Protein AF-A0A1F6QGH7-F1 (afdb_monomer)

pLDDT: mean 80.22, std 13.73, range [49.88, 95.5]

Mean predicted aligned error: 8.7 Å

Nearest PDB structures (foldseek):
  2v0x-assembly1_B  TM=3.748E-01  e=8.400E+00  Mus musculus

Foldseek 3Di:
DPDPPPPPDPQPPVLLVVLVVQLVVVLVVVVVVLVVCCVPPVVVVCVPVPVVSVVVSVVVNVVVSVVSNVVSVVSSVVVVVVVVD

Solvent-accessible surface area (backbone atoms only — not comparable to full-atom values): 4877 Å² total; per-residue (Å²): 144,87,79,88,74,74,79,82,66,84,68,52,67,71,48,52,48,53,22,50,51,52,30,53,53,51,50,53,54,46,53,55,53,50,51,52,46,39,66,76,55,45,52,67,47,33,77,78,47,41,70,62,45,54,53,54,52,50,52,51,50,53,52,52,52,53,49,41,51,53,51,22,52,49,53,33,52,56,60,52,54,67,75,78,111

Sequence (85 aa):
MFYKKVFNVEASYKQLIFGAIFVTTSMAIFNIVFGYFIVYIASSFNKTYGTISSIILLLLWFQINALFILMGSNIVMLNQNKHLA

Structure (mmCIF, N/CA/C/O backbone):
data_AF-A0A1F6QGH7-F1
#
_entry.id   AF-A0A1F6QGH7-F1
#
loop_
_atom_site.group_PDB
_atom_site.id
_atom_site.type_symbol
_atom_site.label_atom_id
_atom_site.label_alt_id
_atom_site.label_comp_id
_atom_site.label_asym_id
_atom_site.label_entity_id
_atom_site.label_seq_id
_atom_site.pdbx_PDB_ins_code
_atom_site.Cartn_x
_atom_site.Cartn_y
_atom_site.Cartn_z
_atom_site.occupancy
_atom_site.B_iso_or_equiv
_atom_site.auth_seq_id
_atom_site.auth_comp_id
_atom_site.auth_asym_id
_atom_site.auth_atom_id
_atom_site.pdbx_PDB_model_num
ATOM 1 N N . MET A 1 1 ? 5.285 -19.101 24.408 1.00 50.62 1 MET A N 1
ATOM 2 C CA . MET A 1 1 ? 4.230 -18.528 25.274 1.00 50.62 1 MET A CA 1
ATOM 3 C C . MET A 1 1 ? 3.944 -17.073 24.862 1.00 50.62 1 MET A C 1
ATOM 5 O O . MET A 1 1 ? 4.188 -16.187 25.650 1.00 50.62 1 MET A O 1
ATOM 9 N N . PHE A 1 2 ? 3.474 -16.806 23.627 1.00 55.81 2 PHE A N 1
ATOM 10 C CA . PHE A 1 2 ? 3.158 -15.438 23.135 1.00 55.81 2 PHE A CA 1
ATOM 11 C C . PHE A 1 2 ? 2.159 -15.421 21.951 1.00 55.81 2 PHE A C 1
ATOM 13 O O . PHE A 1 2 ? 2.293 -14.616 21.043 1.00 55.81 2 PHE A O 1
ATOM 20 N N . TYR A 1 3 ? 1.163 -16.315 21.901 1.00 50.50 3 TYR A N 1
ATOM 21 C CA . TYR A 1 3 ? 0.180 -16.303 20.791 1.00 50.50 3 TYR A CA 1
ATOM 22 C C . TYR A 1 3 ? -1.280 -16.216 21.245 1.00 50.50 3 TYR A C 1
ATOM 24 O O . TYR A 1 3 ? -2.205 -16.341 20.453 1.00 50.50 3 TYR A O 1
ATOM 32 N N . LYS A 1 4 ? -1.511 -15.981 22.540 1.00 57.12 4 LYS A N 1
ATOM 33 C CA . LYS A 1 4 ? -2.853 -16.007 23.135 1.00 57.12 4 LYS A CA 1
ATOM 34 C C . LYS A 1 4 ? -3.339 -14.629 23.581 1.00 57.12 4 LYS A C 1
ATOM 36 O O . LYS A 1 4 ? -4.049 -14.495 24.570 1.00 57.12 4 LYS A O 1
ATOM 41 N N . LYS A 1 5 ? -2.941 -13.600 22.838 1.00 54.09 5 LYS A N 1
ATOM 42 C CA . LYS A 1 5 ? -3.583 -12.286 22.881 1.00 54.09 5 LYS A CA 1
ATOM 43 C C . LYS A 1 5 ? -3.918 -11.861 21.455 1.00 54.09 5 LYS A C 1
ATOM 45 O O . LYS A 1 5 ? -3.512 -10.810 20.981 1.00 54.09 5 LYS A O 1
ATOM 50 N N . VAL A 1 6 ? -4.637 -12.741 20.756 1.00 59.59 6 VAL A N 1
ATOM 51 C CA . VAL A 1 6 ? -5.478 -12.332 19.630 1.00 59.59 6 VAL A CA 1
ATOM 52 C C . VAL A 1 6 ? -6.478 -11.372 20.255 1.00 59.59 6 VAL A C 1
ATOM 54 O O . VAL A 1 6 ? -7.302 -11.783 21.065 1.00 59.59 6 VAL A O 1
ATOM 57 N N . PHE A 1 7 ? -6.281 -10.079 20.037 1.00 51.62 7 PHE A N 1
ATOM 58 C CA . PHE A 1 7 ? -7.113 -9.024 20.590 1.00 51.62 7 PHE A CA 1
ATOM 59 C C . PHE A 1 7 ? -8.584 -9.299 20.230 1.00 51.62 7 PHE A C 1
ATOM 61 O O . PHE A 1 7 ? -9.012 -9.055 19.109 1.00 51.62 7 PHE A O 1
ATOM 68 N N . ASN A 1 8 ? -9.351 -9.818 21.189 1.00 53.72 8 ASN A N 1
ATOM 69 C CA . ASN A 1 8 ? -10.807 -9.906 21.128 1.00 53.72 8 ASN A CA 1
ATOM 70 C C . ASN A 1 8 ? -11.383 -8.589 21.657 1.00 53.72 8 ASN A C 1
ATOM 72 O O . ASN A 1 8 ? -12.056 -8.563 22.686 1.00 53.72 8 ASN A O 1
ATOM 76 N N . VAL A 1 9 ? -11.018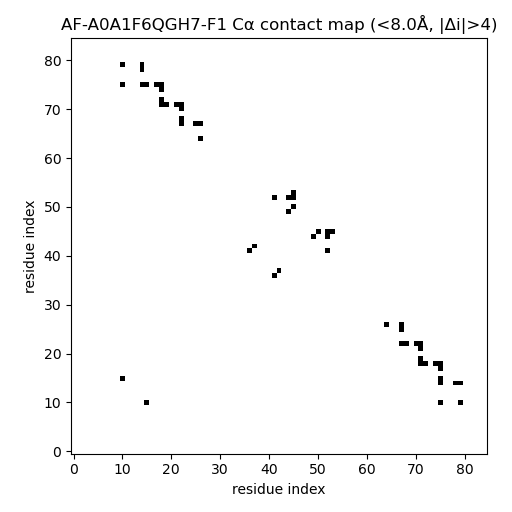 -7.473 21.021 1.00 60.03 9 VAL A N 1
ATOM 77 C CA . VAL A 1 9 ? -11.779 -6.237 21.218 1.00 60.03 9 VAL A CA 1
ATOM 78 C C . VAL A 1 9 ? -13.011 -6.417 20.364 1.00 60.03 9 VAL A C 1
ATOM 80 O O . VAL A 1 9 ? -12.885 -6.636 19.158 1.00 60.03 9 VAL A O 1
ATOM 83 N N . GLU A 1 10 ? -14.186 -6.349 20.975 1.00 62.12 10 GLU A N 1
ATOM 84 C CA . GLU A 1 10 ? -15.445 -6.198 20.254 1.00 62.12 10 GLU A CA 1
ATOM 85 C C . GL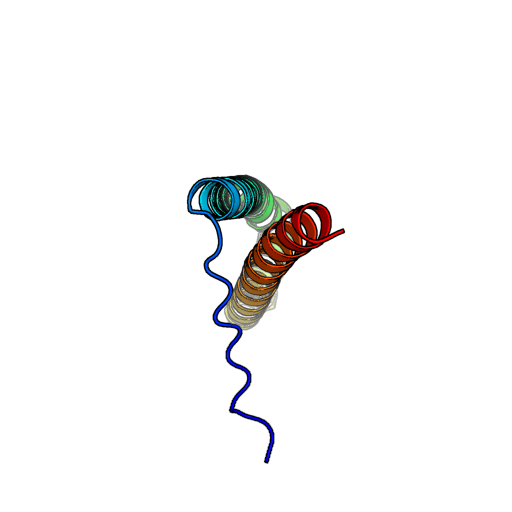U A 1 10 ? -15.422 -4.818 19.598 1.00 62.12 10 GLU A C 1
ATOM 87 O O . GLU A 1 10 ? -15.948 -3.825 20.097 1.00 62.12 10 GLU A O 1
ATOM 92 N N . ALA A 1 11 ? -14.669 -4.737 18.506 1.00 60.81 11 ALA A N 1
ATOM 93 C CA . ALA A 1 11 ? -14.509 -3.544 17.727 1.00 60.81 11 ALA A CA 1
ATOM 94 C C . ALA A 1 11 ? -15.898 -3.137 17.258 1.00 60.81 11 ALA A C 1
ATOM 96 O O . ALA A 1 11 ? -16.537 -3.861 16.492 1.00 60.81 11 ALA A O 1
ATOM 97 N N . SER A 1 12 ? -16.378 -1.992 17.742 1.00 68.69 12 SER A N 1
ATOM 98 C CA . SER A 1 12 ? -17.689 -1.502 17.346 1.00 68.69 12 SER A CA 1
ATOM 99 C C . SER A 1 12 ? -17.741 -1.422 15.821 1.00 68.69 12 SER A C 1
ATOM 101 O O . SER A 1 12 ? -16.861 -0.826 15.192 1.00 68.69 12 SER A O 1
ATOM 103 N N . TYR A 1 13 ? -18.774 -2.019 15.223 1.00 68.88 13 TYR A N 1
ATOM 104 C CA . TYR A 1 13 ? -18.936 -2.138 13.770 1.00 68.88 13 TYR A CA 1
ATOM 105 C C . TYR A 1 13 ? -18.766 -0.788 13.044 1.00 68.88 13 TYR A C 1
ATOM 107 O O . TYR A 1 13 ? -18.176 -0.717 11.967 1.00 68.88 13 TYR A O 1
ATOM 115 N N . LYS A 1 14 ? -19.176 0.317 13.688 1.00 74.31 14 LYS A N 1
ATOM 116 C CA . LYS A 1 14 ? -18.999 1.689 13.180 1.00 74.31 14 LYS A CA 1
ATOM 117 C C . LYS A 1 14 ? -17.529 2.104 13.038 1.00 74.31 14 LYS A C 1
ATOM 119 O O . LYS A 1 14 ? -17.170 2.759 12.064 1.00 74.31 14 LYS A O 1
ATOM 124 N N . GLN A 1 15 ? -16.678 1.733 13.991 1.00 75.88 15 GLN A N 1
ATOM 125 C CA . GLN A 1 15 ? -15.251 2.075 13.969 1.00 75.88 15 GLN A CA 1
ATOM 126 C C . GLN A 1 15 ? -14.503 1.250 12.919 1.00 75.88 15 GLN A C 1
ATOM 128 O O . GLN A 1 15 ? -13.630 1.772 12.229 1.00 75.88 15 GLN A O 1
ATOM 133 N N . LEU A 1 16 ? -14.901 -0.013 12.760 1.00 81.69 16 LEU A N 1
ATOM 134 C CA . LEU A 1 16 ? -14.395 -0.918 11.729 1.00 81.69 16 LEU A CA 1
ATOM 135 C C . LEU A 1 16 ? -14.694 -0.391 10.321 1.00 81.69 16 LEU A C 1
ATOM 137 O O . LEU A 1 16 ? -13.794 -0.330 9.485 1.00 81.69 16 LEU A O 1
ATOM 141 N N . ILE A 1 17 ? -15.928 0.070 10.085 1.00 84.62 17 ILE A N 1
ATOM 142 C CA . ILE A 1 17 ? -16.328 0.687 8.811 1.00 84.62 17 ILE A CA 1
ATOM 143 C C . ILE A 1 17 ? -15.486 1.927 8.504 1.00 84.62 17 ILE A C 1
ATOM 145 O O . ILE A 1 17 ? -15.034 2.088 7.373 1.00 84.62 17 ILE A O 1
ATOM 149 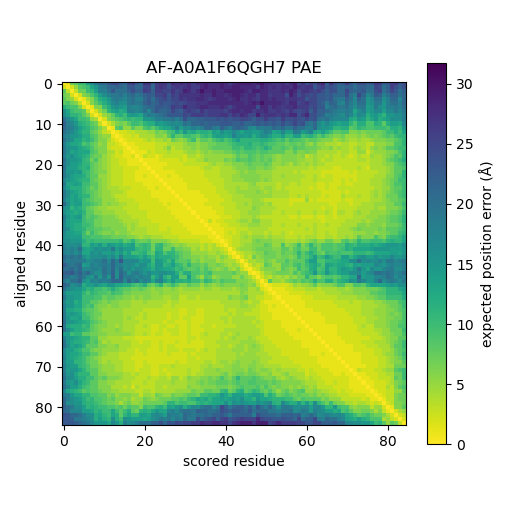N N . PHE A 1 18 ? -15.233 2.786 9.493 1.00 85.00 18 PHE A N 1
ATOM 150 C CA . PHE A 1 18 ? -14.429 3.990 9.279 1.00 85.00 18 PHE A CA 1
ATOM 151 C C . PHE A 1 18 ? -12.996 3.658 8.833 1.00 85.00 18 PHE A C 1
ATOM 153 O O . PHE A 1 18 ? -12.503 4.222 7.854 1.00 85.00 18 PHE A O 1
ATOM 160 N N . GLY A 1 19 ? -12.351 2.690 9.495 1.00 85.56 19 GLY A N 1
ATOM 161 C CA . GLY A 1 19 ? -11.033 2.200 9.084 1.00 85.56 19 GLY A CA 1
ATOM 162 C C . GLY A 1 19 ? -11.047 1.559 7.695 1.00 85.56 19 GLY A C 1
ATOM 163 O O . GLY A 1 19 ? -10.174 1.845 6.877 1.00 85.56 19 GLY A O 1
ATOM 164 N N . ALA A 1 20 ? -12.062 0.747 7.389 1.00 87.62 20 ALA A N 1
ATOM 165 C CA . ALA A 1 20 ? -12.194 0.083 6.093 1.00 87.62 20 ALA A CA 1
ATOM 166 C C . ALA A 1 20 ? 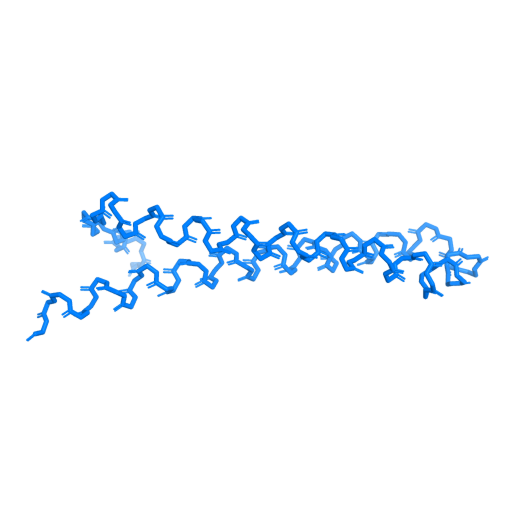-12.387 1.076 4.933 1.00 87.62 20 ALA A C 1
ATOM 168 O O . ALA A 1 20 ? -11.749 0.933 3.886 1.00 87.62 20 ALA A O 1
ATOM 169 N N . ILE A 1 21 ? -13.217 2.108 5.119 1.00 91.19 21 ILE A N 1
ATOM 170 C CA . ILE A 1 21 ? -13.425 3.169 4.122 1.00 91.19 21 ILE A CA 1
ATOM 171 C C . ILE A 1 21 ? -12.117 3.923 3.871 1.00 91.19 21 ILE A C 1
ATOM 173 O O . ILE A 1 21 ? -11.762 4.166 2.716 1.00 91.19 21 ILE A O 1
ATOM 177 N N . PHE A 1 22 ? -11.372 4.252 4.929 1.00 90.56 22 PHE A N 1
ATOM 178 C CA . PHE A 1 22 ? -10.083 4.930 4.804 1.00 90.56 22 PHE A CA 1
ATOM 179 C C . PHE A 1 22 ? -9.070 4.111 3.992 1.00 90.56 22 PHE A C 1
ATOM 181 O O . PHE A 1 22 ? -8.457 4.641 3.060 1.00 90.56 22 PHE A O 1
ATOM 188 N N . VAL A 1 23 ? -8.925 2.818 4.307 1.00 92.81 23 VAL A N 1
ATOM 189 C CA . VAL A 1 23 ? -8.019 1.915 3.577 1.00 92.81 23 VAL A CA 1
ATOM 190 C C . VAL A 1 23 ? -8.428 1.827 2.117 1.00 92.81 23 VAL A C 1
ATOM 192 O O . VAL A 1 23 ? -7.597 2.052 1.243 1.00 92.81 23 VAL A O 1
ATOM 195 N N . THR A 1 24 ? -9.709 1.571 1.853 1.00 92.75 24 THR A N 1
ATOM 196 C CA . THR A 1 24 ? -10.229 1.391 0.491 1.00 92.75 24 THR A CA 1
ATOM 197 C C . THR A 1 24 ? -10.040 2.653 -0.351 1.00 92.75 24 THR A C 1
ATOM 199 O O . THR A 1 24 ? -9.599 2.574 -1.496 1.00 92.75 24 THR A O 1
ATOM 202 N N . THR A 1 25 ? -10.301 3.827 0.228 1.00 94.81 25 THR A N 1
ATOM 203 C CA . THR A 1 25 ? -10.129 5.119 -0.455 1.00 94.81 25 THR A CA 1
ATOM 204 C C . THR A 1 25 ? -8.657 5.381 -0.768 1.00 94.81 25 THR A C 1
ATOM 206 O O . THR A 1 25 ? -8.313 5.736 -1.894 1.00 94.81 25 THR A O 1
ATOM 209 N N . SER A 1 26 ? -7.772 5.146 0.205 1.00 93.06 26 SER A N 1
ATOM 210 C CA . SER A 1 26 ? -6.328 5.337 0.034 1.00 93.06 26 SER A CA 1
ATOM 211 C C . SER A 1 26 ? -5.742 4.371 -1.002 1.00 93.06 26 SER A C 1
ATOM 213 O O . SER A 1 26 ? -4.967 4.793 -1.857 1.00 93.06 26 SER A O 1
ATOM 215 N N . MET A 1 27 ? -6.170 3.104 -0.991 1.00 92.38 27 MET A N 1
ATOM 216 C CA . MET A 1 27 ? -5.815 2.102 -2.004 1.00 92.38 27 MET A CA 1
ATOM 217 C C . MET A 1 27 ? -6.278 2.512 -3.405 1.00 92.38 27 MET A C 1
ATOM 219 O O . MET A 1 27 ? -5.516 2.392 -4.363 1.00 92.38 27 MET A O 1
ATOM 223 N N . ALA A 1 28 ? -7.514 3.002 -3.542 1.00 94.75 28 ALA A N 1
ATOM 224 C CA . ALA A 1 28 ? -8.053 3.429 -4.830 1.00 94.75 28 ALA A CA 1
ATOM 225 C C . ALA A 1 28 ? -7.250 4.602 -5.415 1.00 94.75 28 ALA A C 1
ATOM 227 O O . ALA A 1 28 ? -6.832 4.546 -6.572 1.00 94.75 28 ALA A O 1
ATOM 228 N N . ILE A 1 29 ? -6.963 5.620 -4.597 1.00 95.50 29 ILE A N 1
ATOM 229 C CA . ILE A 1 29 ? -6.126 6.763 -4.993 1.00 95.50 29 ILE A CA 1
ATOM 230 C C . ILE A 1 29 ? -4.722 6.285 -5.370 1.00 95.50 29 ILE A C 1
ATOM 232 O O . ILE A 1 29 ? -4.196 6.667 -6.417 1.00 95.50 29 ILE A O 1
ATOM 236 N N . PHE A 1 30 ? -4.127 5.417 -4.551 1.00 94.75 30 PHE A N 1
ATOM 237 C CA . PHE A 1 30 ? -2.795 4.890 -4.807 1.00 94.75 30 PHE A CA 1
ATOM 238 C C . PHE A 1 30 ? -2.722 4.124 -6.131 1.00 94.75 30 PHE A C 1
ATOM 240 O O . PHE A 1 30 ? -1.777 4.335 -6.880 1.00 94.75 30 PHE A O 1
ATOM 247 N N . ASN A 1 31 ? -3.718 3.303 -6.473 1.00 93.44 31 ASN A N 1
ATOM 248 C CA . ASN A 1 31 ? -3.735 2.579 -7.749 1.00 93.44 31 ASN A CA 1
ATOM 249 C C . ASN A 1 31 ? -3.756 3.520 -8.961 1.00 93.44 31 ASN A C 1
ATOM 251 O O . ASN A 1 31 ? -3.066 3.260 -9.946 1.00 93.44 31 ASN A O 1
ATOM 255 N N . ILE A 1 32 ? -4.490 4.633 -8.879 1.00 94.88 32 ILE A N 1
ATOM 256 C CA . ILE A 1 32 ? -4.515 5.647 -9.942 1.00 94.88 32 ILE A CA 1
ATOM 257 C C . ILE A 1 32 ? -3.128 6.285 -10.089 1.00 94.88 32 ILE A C 1
ATOM 259 O O . ILE A 1 32 ? -2.569 6.325 -11.186 1.00 94.88 32 ILE A O 1
ATOM 263 N N . VAL A 1 33 ? -2.540 6.734 -8.976 1.00 93.62 33 VAL A N 1
ATOM 264 C CA . VAL A 1 33 ? -1.202 7.351 -8.961 1.00 93.62 33 VAL A CA 1
ATOM 265 C C . VAL A 1 33 ? -0.130 6.370 -9.444 1.00 93.62 33 VAL A C 1
ATOM 267 O O . VAL A 1 33 ? 0.735 6.733 -10.239 1.00 93.62 33 VAL A O 1
ATOM 270 N N . PHE A 1 34 ? -0.205 5.115 -9.009 1.00 90.00 34 PHE A N 1
ATOM 271 C CA . PHE A 1 34 ? 0.719 4.052 -9.390 1.00 90.00 34 PHE A CA 1
ATOM 272 C C . PHE A 1 34 ? 0.622 3.723 -10.885 1.00 90.00 34 PHE A C 1
ATOM 274 O O . PHE A 1 34 ? 1.646 3.521 -11.535 1.00 90.00 34 PHE A O 1
ATOM 281 N N . GLY A 1 35 ? -0.584 3.758 -11.460 1.00 90.25 35 GLY A N 1
ATOM 282 C CA . GLY A 1 35 ? -0.784 3.644 -12.904 1.00 90.25 35 GLY A CA 1
ATOM 283 C C . GLY A 1 35 ? -0.047 4.739 -13.680 1.00 90.25 35 GLY A C 1
ATOM 284 O O . GLY A 1 35 ? 0.707 4.436 -14.606 1.00 90.25 35 GLY A O 1
ATOM 285 N N . TYR A 1 36 ? -0.179 6.001 -13.260 1.00 92.31 36 TYR A N 1
ATOM 286 C CA . TYR A 1 36 ? 0.568 7.107 -13.873 1.00 92.31 36 TYR A CA 1
ATOM 287 C C . TYR A 1 36 ? 2.083 6.957 -13.702 1.00 92.31 36 TYR A C 1
ATOM 289 O O . TYR A 1 36 ? 2.833 7.155 -14.658 1.00 92.31 36 TYR A O 1
ATOM 297 N N . PHE A 1 37 ? 2.543 6.550 -12.518 1.00 89.12 37 PHE A N 1
ATOM 298 C CA . PHE A 1 37 ? 3.958 6.274 -12.270 1.00 89.12 37 PHE A CA 1
ATOM 299 C C . PHE A 1 37 ? 4.517 5.226 -13.244 1.00 89.12 37 PHE A C 1
ATOM 301 O O . PHE A 1 37 ? 5.603 5.414 -13.802 1.00 89.12 37 PHE A O 1
ATOM 308 N N . ILE A 1 38 ? 3.764 4.152 -13.507 1.00 87.94 38 ILE A N 1
ATOM 309 C CA . ILE A 1 38 ? 4.188 3.119 -14.455 1.00 87.94 38 ILE A CA 1
ATOM 310 C C . ILE A 1 38 ? 4.331 3.692 -15.867 1.00 87.94 38 ILE A C 1
ATOM 312 O O . ILE A 1 38 ? 5.343 3.452 -16.528 1.00 87.94 38 ILE A O 1
A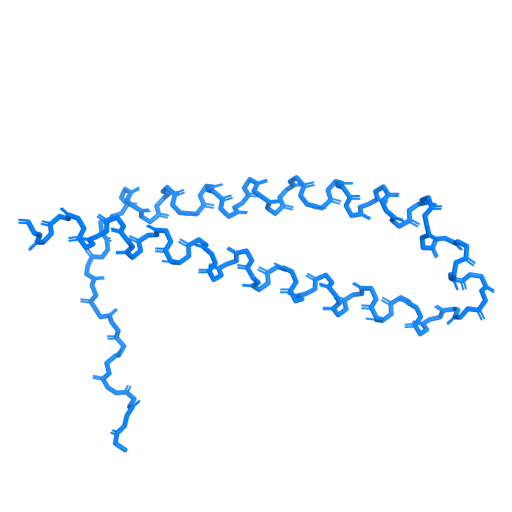TOM 316 N N . VAL A 1 39 ? 3.340 4.457 -16.325 1.00 87.94 39 VAL A N 1
ATOM 317 C CA . VAL A 1 39 ? 3.315 4.997 -17.693 1.00 87.94 39 VAL A CA 1
ATOM 318 C C . VAL A 1 39 ? 4.465 5.976 -17.933 1.00 87.94 39 VAL A C 1
ATOM 320 O O . VAL A 1 39 ? 5.143 5.870 -18.955 1.00 87.94 39 VAL A O 1
ATOM 323 N N . TYR A 1 40 ? 4.710 6.899 -17.001 1.00 84.62 40 TYR A N 1
ATOM 324 C CA . TYR A 1 40 ? 5.702 7.961 -17.194 1.00 84.62 40 TYR A CA 1
ATOM 325 C C . TYR A 1 40 ? 7.131 7.550 -16.833 1.00 84.62 40 TYR A C 1
ATOM 327 O O . TYR A 1 40 ? 8.072 7.982 -17.496 1.00 84.62 40 TYR A O 1
ATOM 335 N N . ILE A 1 41 ? 7.311 6.736 -15.790 1.00 78.75 41 ILE A N 1
ATOM 336 C CA . ILE A 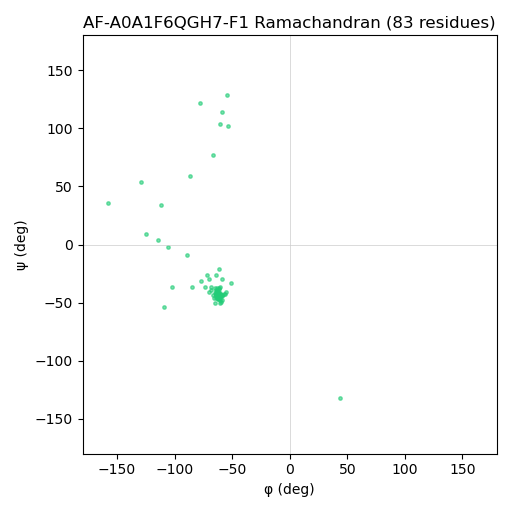1 41 ? 8.640 6.422 -15.248 1.00 78.75 41 ILE A CA 1
ATOM 337 C C . ILE A 1 41 ? 9.016 4.977 -15.565 1.00 78.75 41 ILE A C 1
ATOM 339 O O . ILE A 1 41 ? 10.062 4.732 -16.165 1.00 78.75 41 ILE A O 1
ATOM 343 N N . ALA A 1 42 ? 8.166 4.008 -15.217 1.00 73.75 42 ALA A N 1
ATOM 344 C CA . ALA A 1 42 ? 8.531 2.594 -15.324 1.00 73.75 42 ALA A CA 1
ATOM 345 C C . ALA A 1 42 ? 8.602 2.065 -16.766 1.00 73.75 42 ALA A C 1
ATOM 347 O O . ALA A 1 42 ? 9.356 1.129 -17.028 1.00 73.75 42 ALA A O 1
ATOM 348 N N . SER A 1 43 ? 7.867 2.665 -17.706 1.00 71.38 43 SER A N 1
ATOM 349 C CA . SER A 1 43 ? 7.887 2.292 -19.129 1.00 71.38 43 SER A CA 1
ATOM 350 C C . SER A 1 43 ? 9.304 2.342 -19.725 1.00 71.38 43 SER A C 1
ATOM 352 O O . SER A 1 43 ? 9.733 1.417 -20.419 1.00 71.38 43 SER A O 1
ATOM 354 N N . SER A 1 44 ? 10.087 3.363 -19.361 1.00 70.62 44 SER A N 1
ATOM 355 C CA . SER A 1 44 ? 11.481 3.515 -19.797 1.00 70.62 44 SER A CA 1
ATOM 356 C C . SER A 1 44 ? 12.412 2.456 -19.192 1.00 70.62 44 SER A C 1
ATOM 358 O O . SER A 1 44 ? 13.299 1.958 -19.882 1.00 70.62 44 SER A O 1
ATOM 360 N N . PHE A 1 45 ? 12.195 2.061 -17.931 1.00 66.56 45 PHE A N 1
ATOM 361 C CA . PHE A 1 45 ? 12.996 1.030 -17.252 1.00 66.56 45 PHE A CA 1
ATOM 362 C C . PHE A 1 45 ? 12.635 -0.396 -17.686 1.00 66.56 45 PHE A C 1
ATOM 364 O O . PHE A 1 45 ? 13.519 -1.252 -17.745 1.00 66.56 45 PHE A O 1
ATOM 371 N N . ASN A 1 46 ? 11.373 -0.647 -18.050 1.00 69.50 46 ASN A N 1
ATOM 372 C CA . ASN A 1 46 ? 10.928 -1.922 -18.620 1.00 69.50 46 ASN A CA 1
ATOM 373 C C . ASN A 1 46 ? 11.669 -2.229 -19.932 1.00 69.50 46 ASN A C 1
ATOM 375 O O . ASN A 1 46 ? 12.084 -3.357 -20.170 1.00 69.50 46 ASN A O 1
ATOM 379 N N . LYS A 1 47 ? 11.966 -1.212 -20.747 1.00 72.25 47 LYS A N 1
ATOM 380 C CA . LYS A 1 47 ? 12.696 -1.404 -22.010 1.00 72.25 47 LYS A CA 1
ATOM 381 C C . LYS A 1 47 ? 14.132 -1.928 -21.828 1.00 72.25 47 LYS A C 1
ATOM 383 O O . LYS A 1 47 ? 14.647 -2.588 -22.724 1.00 72.25 47 LYS A O 1
ATOM 388 N N . THR A 1 48 ? 14.751 -1.661 -20.677 1.00 74.88 48 THR A N 1
ATOM 389 C CA . THR A 1 48 ? 16.146 -2.034 -20.370 1.00 74.88 48 THR A CA 1
ATOM 390 C C . THR A 1 48 ? 16.244 -3.260 -19.461 1.00 74.88 48 THR A C 1
ATOM 392 O O . THR A 1 48 ? 17.136 -4.084 -19.635 1.00 74.88 48 THR A O 1
ATOM 395 N N . TYR A 1 49 ? 15.325 -3.401 -18.501 1.00 72.06 49 TYR A N 1
ATOM 396 C CA . TYR A 1 49 ? 15.351 -4.455 -17.477 1.00 72.06 49 TYR A CA 1
ATOM 397 C C . TYR A 1 49 ? 14.187 -5.452 -17.585 1.00 72.06 49 TYR A C 1
ATOM 399 O O . TYR A 1 49 ? 14.060 -6.346 -16.743 1.00 72.06 49 TYR A O 1
ATOM 407 N N . GLY A 1 50 ? 13.344 -5.315 -18.613 1.00 79.75 50 GLY A N 1
ATOM 408 C CA . GLY A 1 50 ? 12.263 -6.233 -18.967 1.00 79.75 50 GLY A CA 1
ATOM 409 C C . GLY A 1 50 ? 11.444 -6.702 -17.765 1.00 79.75 50 GLY A C 1
ATOM 410 O O . GLY A 1 50 ? 11.066 -5.926 -16.883 1.00 79.75 50 GLY A O 1
ATOM 411 N N . THR A 1 51 ? 11.237 -8.015 -17.695 1.00 81.31 51 THR A N 1
ATOM 412 C CA . THR A 1 51 ? 10.445 -8.713 -16.672 1.00 81.31 51 THR A CA 1
ATOM 413 C C . THR A 1 51 ? 10.931 -8.500 -15.233 1.00 81.31 51 THR A C 1
ATOM 415 O O . THR A 1 51 ? 10.111 -8.508 -14.316 1.00 81.31 51 THR A O 1
ATOM 418 N N . ILE A 1 52 ? 12.231 -8.267 -15.002 1.00 87.25 52 ILE A N 1
ATOM 419 C CA . ILE A 1 52 ? 12.767 -8.049 -13.643 1.00 87.25 52 ILE A CA 1
ATOM 420 C C . ILE A 1 52 ? 12.170 -6.772 -13.046 1.00 87.25 52 ILE A C 1
ATOM 422 O O . ILE A 1 52 ? 11.754 -6.758 -11.887 1.00 87.25 52 ILE A O 1
ATOM 426 N N . SER A 1 53 ? 12.050 -5.719 -13.859 1.00 84.25 53 SER A N 1
ATOM 427 C CA . SER A 1 53 ? 11.432 -4.465 -13.422 1.00 84.25 53 SER A CA 1
ATOM 428 C C . SER A 1 53 ? 9.956 -4.652 -13.048 1.00 84.25 53 SER A C 1
ATOM 430 O O . SER A 1 53 ? 9.512 -4.143 -12.020 1.00 84.25 53 SER A O 1
ATOM 432 N N . SER A 1 54 ? 9.210 -5.454 -13.815 1.00 83.94 54 SER A N 1
ATOM 433 C CA . SER A 1 54 ? 7.808 -5.776 -13.537 1.00 83.94 54 SER A CA 1
ATOM 434 C C . SER A 1 54 ? 7.622 -6.503 -12.202 1.00 83.94 54 SER A C 1
ATOM 436 O O . SER A 1 54 ? 6.714 -6.156 -11.450 1.00 83.94 54 SER A O 1
ATOM 438 N N . ILE A 1 55 ? 8.489 -7.470 -11.873 1.00 90.88 55 ILE A N 1
ATOM 439 C CA . ILE A 1 55 ? 8.416 -8.204 -10.597 1.00 90.88 55 ILE A CA 1
ATOM 440 C C . ILE A 1 55 ? 8.711 -7.270 -9.417 1.00 90.88 55 ILE A C 1
ATOM 442 O O . ILE A 1 55 ? 7.992 -7.298 -8.421 1.00 90.88 55 ILE A O 1
ATOM 446 N N . ILE A 1 56 ? 9.728 -6.409 -9.525 1.00 90.00 56 ILE A N 1
ATOM 447 C CA . ILE A 1 56 ? 10.072 -5.448 -8.464 1.00 90.00 56 ILE A CA 1
ATOM 448 C C . ILE A 1 56 ? 8.920 -4.465 -8.223 1.00 90.00 56 ILE A C 1
ATOM 450 O O . ILE A 1 56 ? 8.568 -4.206 -7.073 1.00 90.00 56 ILE A O 1
ATOM 454 N N . LEU A 1 57 ? 8.299 -3.951 -9.288 1.00 89.69 57 LEU A N 1
ATOM 455 C CA . LEU A 1 57 ? 7.136 -3.063 -9.187 1.00 89.69 57 LEU A CA 1
ATOM 456 C C . LEU A 1 57 ? 5.942 -3.761 -8.537 1.00 89.69 57 LEU A C 1
ATOM 458 O O . LEU A 1 57 ? 5.264 -3.159 -7.707 1.00 89.69 57 LEU A O 1
ATOM 462 N N . LEU A 1 58 ? 5.707 -5.030 -8.874 1.00 90.19 58 LEU A N 1
ATOM 463 C CA . LEU A 1 58 ? 4.658 -5.834 -8.256 1.00 90.19 58 LEU A CA 1
ATOM 464 C C . LEU A 1 58 ? 4.919 -6.042 -6.757 1.00 90.19 58 LEU A C 1
ATOM 466 O O . LEU A 1 58 ? 4.010 -5.880 -5.946 1.00 90.19 58 LEU A O 1
ATOM 470 N N . LEU A 1 59 ? 6.157 -6.357 -6.371 1.00 94.19 59 LEU A N 1
ATOM 471 C CA . LEU A 1 59 ? 6.541 -6.512 -4.964 1.00 94.19 59 LEU A CA 1
ATOM 472 C C . LEU A 1 59 ? 6.403 -5.196 -4.191 1.00 94.19 59 LEU A C 1
ATOM 474 O O . LEU A 1 59 ? 5.869 -5.191 -3.084 1.00 94.19 59 LEU A O 1
ATOM 478 N N . LEU A 1 60 ? 6.821 -4.076 -4.785 1.00 91.88 60 LEU A N 1
ATOM 479 C CA . LEU A 1 60 ? 6.633 -2.747 -4.205 1.00 91.88 60 LEU A CA 1
ATOM 480 C C . LEU A 1 60 ? 5.143 -2.438 -4.010 1.00 91.88 60 LEU A C 1
ATOM 482 O O . LEU A 1 60 ? 4.742 -1.951 -2.952 1.00 91.88 60 LEU A O 1
ATOM 486 N N . TRP A 1 61 ? 4.321 -2.765 -5.011 1.00 89.69 61 TRP A N 1
ATOM 487 C CA . TRP A 1 61 ? 2.874 -2.606 -4.942 1.00 89.69 61 TRP A CA 1
ATOM 488 C C . TRP A 1 61 ? 2.290 -3.420 -3.782 1.00 89.69 61 TRP A C 1
ATOM 490 O O . TRP A 1 61 ? 1.588 -2.852 -2.946 1.00 89.69 61 TRP A O 1
ATOM 500 N N . PHE A 1 62 ? 2.628 -4.707 -3.647 1.00 93.62 62 PHE A N 1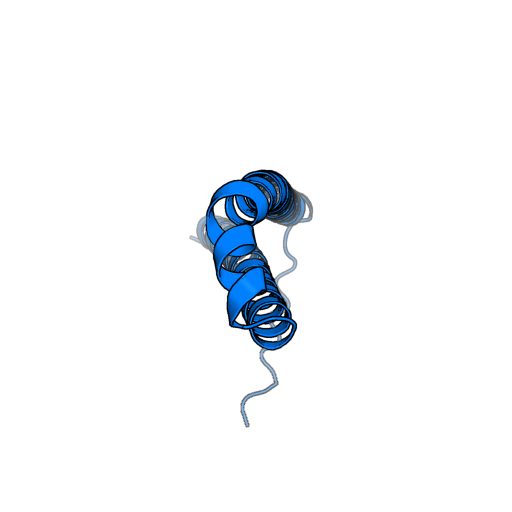
ATOM 501 C CA . PHE A 1 62 ? 2.172 -5.526 -2.516 1.00 93.62 62 PHE A CA 1
ATOM 502 C C . PHE A 1 62 ? 2.580 -4.938 -1.161 1.00 93.62 62 PHE A C 1
ATOM 504 O O . PHE A 1 62 ? 1.755 -4.880 -0.247 1.00 93.62 62 PHE A O 1
ATOM 511 N N . GLN A 1 63 ? 3.814 -4.443 -1.046 1.00 94.38 63 GLN A N 1
ATOM 512 C CA . GLN A 1 63 ? 4.318 -3.871 0.200 1.00 94.38 63 GLN A CA 1
ATOM 513 C C . GLN A 1 63 ? 3.538 -2.626 0.619 1.00 94.38 63 GLN A C 1
ATOM 515 O O . GLN A 1 63 ? 3.173 -2.477 1.785 1.00 94.38 63 GLN A O 1
ATOM 520 N N . ILE A 1 64 ? 3.221 -1.753 -0.336 1.00 93.75 64 ILE A N 1
ATOM 521 C CA . ILE A 1 64 ? 2.441 -0.543 -0.068 1.00 93.75 64 ILE A CA 1
ATOM 522 C C . ILE A 1 64 ? 0.995 -0.893 0.309 1.00 93.75 64 ILE A C 1
ATOM 524 O O . ILE A 1 64 ? 0.442 -0.311 1.243 1.00 93.75 64 ILE A O 1
ATOM 528 N N . ASN A 1 65 ? 0.393 -1.889 -0.342 1.00 92.94 65 ASN A N 1
ATOM 529 C CA . ASN A 1 65 ? -0.945 -2.363 0.021 1.00 92.94 65 ASN A CA 1
ATOM 530 C C . ASN A 1 65 ? -0.985 -2.939 1.445 1.00 92.94 65 ASN A C 1
ATOM 532 O O . ASN A 1 65 ? -1.904 -2.631 2.207 1.00 92.94 65 ASN A O 1
ATOM 536 N N . ALA A 1 66 ? 0.032 -3.707 1.842 1.00 93.25 66 ALA A N 1
ATOM 537 C CA . ALA A 1 66 ? 0.158 -4.199 3.212 1.00 93.25 66 ALA A CA 1
ATOM 538 C C . ALA A 1 66 ? 0.278 -3.048 4.227 1.00 93.25 66 ALA A C 1
ATOM 540 O O . ALA A 1 66 ? -0.372 -3.077 5.276 1.00 93.25 66 ALA A O 1
ATOM 541 N N . LEU A 1 67 ? 1.049 -2.004 3.900 1.00 92.94 67 LEU A N 1
ATOM 542 C CA . LEU A 1 67 ? 1.162 -0.809 4.740 1.00 92.94 67 LEU A CA 1
ATOM 543 C C . LEU A 1 67 ? -0.181 -0.092 4.905 1.00 92.94 67 LEU A C 1
ATOM 545 O O . LEU A 1 67 ? -0.524 0.262 6.031 1.00 92.94 67 LEU A O 1
ATOM 549 N N . PHE A 1 68 ? -0.970 0.074 3.838 1.00 92.88 68 PHE A N 1
ATOM 550 C CA . PHE A 1 68 ? -2.298 0.689 3.944 1.00 92.88 68 PHE A CA 1
ATOM 551 C C . PHE A 1 68 ? -3.222 -0.078 4.892 1.00 92.88 68 PHE A C 1
ATOM 553 O O . PHE A 1 68 ? -3.875 0.538 5.737 1.00 92.88 68 PHE A O 1
ATOM 560 N N . ILE A 1 69 ? -3.240 -1.410 4.805 1.00 90.75 69 ILE A N 1
ATOM 561 C CA . ILE A 1 69 ? -4.053 -2.263 5.684 1.00 90.75 69 ILE A CA 1
ATOM 562 C C . ILE A 1 69 ? -3.617 -2.108 7.148 1.00 90.75 69 ILE A C 1
ATOM 564 O O . ILE A 1 69 ? -4.460 -1.912 8.027 1.00 90.75 69 ILE A O 1
ATOM 568 N N . LEU A 1 70 ? -2.307 -2.129 7.418 1.00 91.12 70 LEU A N 1
ATOM 569 C CA . LEU A 1 70 ? -1.765 -1.914 8.766 1.00 91.12 70 LEU A CA 1
ATOM 570 C C . LEU A 1 70 ? -2.104 -0.518 9.306 1.00 91.12 70 LEU A C 1
ATOM 572 O O . LEU A 1 70 ? -2.465 -0.375 10.476 1.00 91.12 70 LEU A O 1
ATOM 576 N N . MET A 1 71 ? -2.044 0.510 8.458 1.00 89.50 71 MET A N 1
ATOM 577 C CA . MET A 1 71 ? -2.409 1.877 8.832 1.00 89.50 71 MET A CA 1
ATOM 578 C C . MET A 1 71 ? -3.891 1.977 9.206 1.00 89.50 71 MET A C 1
ATOM 580 O O . MET A 1 71 ? -4.222 2.543 10.248 1.00 89.50 71 MET A O 1
ATOM 584 N N . GLY A 1 72 ? -4.776 1.364 8.416 1.00 87.81 72 GLY A N 1
ATOM 585 C CA . GLY A 1 72 ? -6.201 1.264 8.736 1.00 87.81 72 GLY A CA 1
ATOM 586 C C . GLY A 1 72 ? -6.467 0.560 10.061 1.00 87.81 72 GLY A C 1
ATOM 587 O O . GLY A 1 72 ? -7.235 1.060 10.882 1.00 87.81 72 G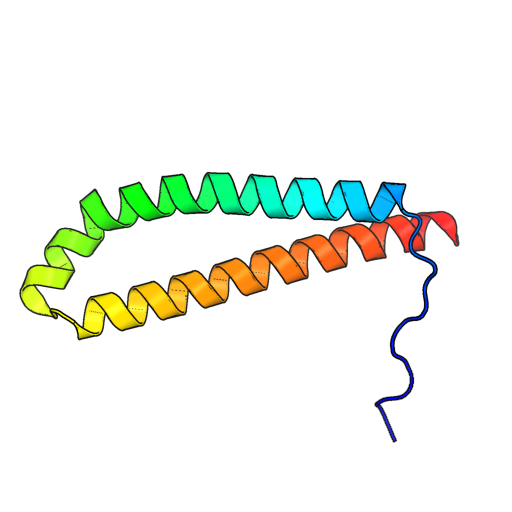LY A O 1
ATOM 588 N N . SER A 1 73 ? -5.780 -0.558 10.306 1.00 85.88 73 SER A N 1
ATOM 589 C CA . SER A 1 73 ? -5.868 -1.295 11.571 1.00 85.88 73 SER A CA 1
ATOM 590 C C . SER A 1 73 ? -5.461 -0.431 12.770 1.00 85.88 73 SER A C 1
ATOM 592 O O . SER A 1 73 ? -6.148 -0.421 13.793 1.00 85.88 73 SER A O 1
ATOM 594 N N . ASN A 1 74 ? -4.377 0.340 12.644 1.00 85.38 74 ASN A N 1
ATOM 595 C CA . ASN A 1 74 ? -3.932 1.251 13.700 1.00 85.38 74 ASN A CA 1
ATOM 596 C C . ASN A 1 74 ? -4.957 2.359 13.978 1.00 85.38 74 ASN A C 1
ATOM 598 O O . ASN A 1 74 ? -5.204 2.679 15.139 1.00 85.38 74 ASN A O 1
ATOM 602 N N . ILE A 1 75 ? -5.599 2.912 12.945 1.00 85.25 75 ILE A N 1
ATOM 603 C CA . ILE A 1 75 ? -6.634 3.947 13.102 1.00 85.25 75 ILE A CA 1
ATOM 604 C C . ILE A 1 75 ? -7.839 3.409 13.887 1.00 85.25 75 ILE A C 1
ATOM 606 O O . ILE A 1 75 ? -8.326 4.081 14.800 1.00 85.25 75 ILE A O 1
ATOM 610 N N . VAL A 1 76 ? -8.295 2.190 13.578 1.00 86.31 76 VAL A N 1
ATOM 611 C CA . VAL A 1 76 ? -9.398 1.541 14.311 1.00 86.31 76 VAL A CA 1
ATOM 612 C C . VAL A 1 76 ? -9.027 1.347 15.784 1.00 86.31 76 VAL A C 1
ATOM 614 O O . VAL A 1 76 ? -9.806 1.707 16.668 1.00 86.31 76 VAL A O 1
ATOM 617 N N . MET A 1 77 ? -7.819 0.845 16.053 1.00 78.81 77 MET A N 1
ATOM 618 C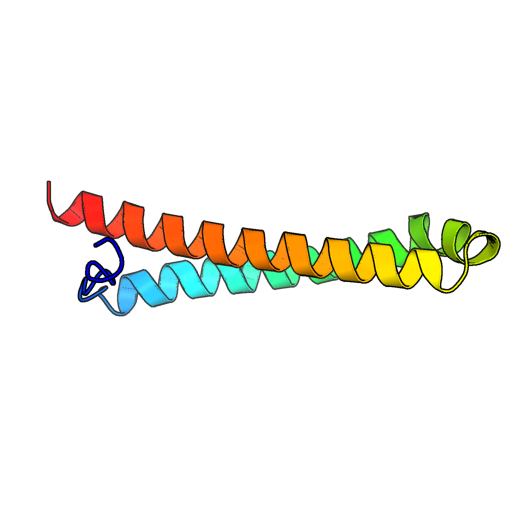 CA . MET A 1 77 ? -7.329 0.593 17.411 1.00 78.81 77 MET A CA 1
ATOM 619 C C . MET A 1 77 ? -7.181 1.881 18.238 1.00 78.81 77 MET A C 1
ATOM 621 O O . MET A 1 77 ? -7.577 1.922 19.403 1.00 78.81 77 MET A O 1
ATOM 625 N N . LEU A 1 78 ? -6.655 2.959 17.648 1.00 79.75 78 LEU A N 1
ATOM 626 C CA . LEU A 1 78 ? -6.523 4.253 18.329 1.00 79.75 78 LEU A CA 1
ATOM 627 C C . LEU A 1 78 ? -7.884 4.849 18.701 1.00 79.75 78 LEU A C 1
ATOM 629 O O . LEU A 1 78 ? -8.031 5.440 19.771 1.00 79.75 78 LEU A O 1
ATOM 633 N N . ASN A 1 79 ? -8.888 4.682 17.839 1.00 75.75 79 ASN A N 1
ATOM 634 C CA . ASN A 1 79 ? -10.235 5.176 18.106 1.00 75.75 79 ASN A CA 1
ATOM 635 C C . ASN A 1 79 ? -10.939 4.386 19.227 1.00 75.75 79 ASN A C 1
ATOM 637 O O . ASN A 1 79 ? -11.736 4.946 19.974 1.00 75.75 79 ASN A O 1
ATOM 641 N N . GLN A 1 80 ? -10.612 3.102 19.388 1.00 73.94 80 GLN A N 1
ATOM 642 C CA . GLN A 1 80 ? -11.096 2.284 20.507 1.00 73.94 80 GLN A CA 1
ATOM 643 C C . GLN A 1 80 ? -10.480 2.687 21.841 1.00 73.94 80 GLN A C 1
ATOM 645 O O . GLN A 1 80 ? -11.187 2.752 22.841 1.00 73.94 80 GLN A O 1
ATOM 650 N N . ASN A 1 81 ? -9.183 2.998 21.856 1.00 66.06 81 ASN A N 1
ATOM 651 C CA . ASN A 1 81 ? -8.481 3.387 23.079 1.00 66.06 81 ASN A CA 1
ATOM 652 C C . ASN A 1 81 ? -9.068 4.677 23.686 1.00 66.06 81 ASN A C 1
ATOM 654 O O . ASN A 1 81 ? -9.270 4.764 24.892 1.00 66.06 81 ASN A O 1
ATOM 658 N N . LYS A 1 82 ? -9.477 5.634 22.841 1.00 60.59 82 LYS A N 1
ATOM 659 C CA . LYS A 1 82 ? -10.173 6.857 23.280 1.00 60.59 82 LYS A CA 1
ATOM 660 C C . LYS A 1 82 ? -11.520 6.621 23.974 1.00 60.59 82 LYS A C 1
ATOM 662 O O . LYS A 1 82 ? -11.983 7.517 24.658 1.00 60.59 82 LYS A O 1
ATOM 667 N N . HIS A 1 83 ? -12.163 5.472 23.773 1.00 55.53 83 HIS A N 1
ATOM 668 C CA . HIS A 1 83 ? -13.435 5.138 24.424 1.00 55.53 83 HIS A CA 1
ATOM 669 C C . HIS A 1 83 ? -13.260 4.441 25.785 1.00 55.53 83 HIS A C 1
ATOM 671 O O . HIS A 1 83 ? -14.252 4.233 26.479 1.00 55.53 83 HIS A O 1
ATOM 677 N N . LEU A 1 84 ? -12.031 4.055 26.148 1.00 54.94 84 LEU A N 1
ATOM 678 C CA . LEU A 1 84 ? -11.702 3.345 27.390 1.00 54.94 84 LEU A CA 1
ATOM 679 C C . LEU A 1 84 ? -10.997 4.238 28.433 1.00 54.94 84 LEU A C 1
ATOM 681 O O . LEU A 1 84 ? -10.704 3.754 29.525 1.00 54.94 84 LEU A O 1
ATOM 685 N N . ALA A 1 85 ? -10.722 5.503 28.096 1.00 49.88 85 ALA A N 1
ATOM 686 C CA . ALA A 1 85 ? -10.149 6.534 28.966 1.00 49.88 85 ALA A CA 1
ATOM 687 C C . ALA A 1 85 ? -11.195 7.614 29.265 1.00 49.88 85 ALA A C 1
ATOM 689 O O . ALA A 1 85 ? -11.169 8.143 30.396 1.00 49.88 85 ALA A O 1
#

Radius of gyration: 18.1 Å; Cα contacts (8 Å, |Δi|>4): 29; chains: 1; bounding box: 35×26×51 Å

Secondary structure (DSSP, 8-state):
------------HHHHHHHHHHHHHHHHHHHHHHHHHIIIIIHHHHHHHHHHHHHHHHHHHHHHHHHHHHHHHHHHHHHHHTT--